Protein AF-A0AAV4CVA5-F1 (afdb_monomer)

Secondary structure (DSSP, 8-state):
--B---HHHHHHHHHHHHHHTTT--HHHHHHHHHHHBS---HHHHHHHHHH-HHHHHHHHHHHHHHHHHHHHTS------------

Structure (mmCIF, N/CA/C/O backbone):
data_AF-A0AAV4CVA5-F1
#
_entry.id   AF-A0AAV4CVA5-F1
#
loop_
_atom_site.group_PDB
_atom_site.id
_atom_site.type_symbol
_atom_site.label_atom_id
_atom_site.label_alt_id
_atom_site.label_comp_id
_atom_site.label_asym_id
_atom_site.label_entity_id
_atom_site.label_seq_id
_atom_site.pdbx_PDB_ins_code
_atom_site.Cartn_x
_atom_site.Cartn_y
_atom_site.Cartn_z
_atom_site.occupancy
_atom_site.B_iso_or_equiv
_atom_site.auth_seq_id
_atom_site.auth_comp_id
_atom_site.auth_asym_id
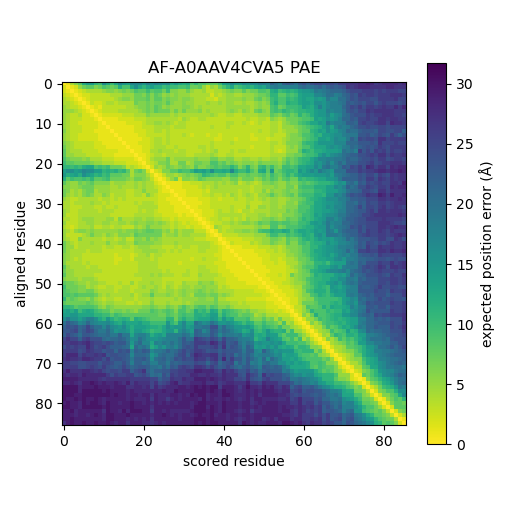_atom_site.auth_atom_id
_atom_site.pdbx_PDB_model_num
ATOM 1 N N . MET A 1 1 ? -8.097 6.252 18.111 1.00 64.19 1 MET A N 1
ATOM 2 C CA . MET A 1 1 ? -9.101 5.250 17.699 1.00 64.19 1 MET A CA 1
ATOM 3 C C . MET A 1 1 ? -8.489 4.377 16.621 1.00 64.19 1 MET A C 1
ATOM 5 O O . MET A 1 1 ? -8.089 4.915 15.598 1.00 64.19 1 MET A O 1
ATOM 9 N N . THR A 1 2 ? -8.379 3.076 16.859 1.00 76.25 2 THR A N 1
ATOM 10 C CA . THR A 1 2 ? -7.967 2.087 15.856 1.00 76.25 2 THR A CA 1
ATOM 11 C C . THR A 1 2 ? -9.207 1.375 15.332 1.00 76.25 2 THR A C 1
ATOM 13 O O . THR A 1 2 ? -10.023 0.895 16.116 1.00 76.25 2 THR A O 1
ATOM 16 N N . TYR A 1 3 ? -9.362 1.337 14.011 1.00 86.06 3 TYR A N 1
ATOM 17 C CA . TYR A 1 3 ? -10.484 0.672 13.357 1.00 86.06 3 TYR A CA 1
ATOM 18 C C . TYR A 1 3 ? -10.080 -0.738 12.919 1.00 86.06 3 TYR A C 1
ATOM 20 O O . TYR A 1 3 ? -8.915 -0.999 12.601 1.00 86.06 3 TYR A O 1
ATOM 28 N N . TYR A 1 4 ? -11.049 -1.649 12.913 1.00 86.94 4 TYR A N 1
ATOM 29 C CA . TYR A 1 4 ? -10.899 -2.981 12.342 1.00 86.94 4 TYR A CA 1
ATOM 30 C C . TYR A 1 4 ? -11.670 -3.021 11.030 1.00 86.94 4 TYR A C 1
ATOM 32 O O . TYR A 1 4 ? -12.870 -2.769 11.019 1.00 86.94 4 TYR A O 1
ATOM 40 N N . ALA A 1 5 ? -10.970 -3.300 9.934 1.00 85.62 5 ALA A N 1
ATOM 41 C CA . ALA A 1 5 ? -11.595 -3.503 8.634 1.00 85.62 5 ALA A CA 1
ATOM 42 C C . ALA A 1 5 ? -12.108 -4.942 8.523 1.00 85.62 5 ALA A C 1
ATOM 44 O O . ALA A 1 5 ? -11.413 -5.881 8.920 1.00 85.62 5 ALA A O 1
ATOM 45 N N . SER A 1 6 ? -13.292 -5.136 7.952 1.00 87.69 6 SER A N 1
ATOM 46 C CA . SER A 1 6 ? -13.717 -6.463 7.504 1.00 87.69 6 SER A CA 1
ATOM 47 C C . SER A 1 6 ? -12.815 -6.985 6.369 1.00 87.69 6 SER A C 1
ATOM 49 O O . SER A 1 6 ? -12.009 -6.249 5.789 1.00 87.69 6 SER A O 1
ATOM 51 N N . ILE A 1 7 ? -12.916 -8.277 6.045 1.00 84.75 7 ILE A N 1
ATOM 52 C CA . ILE A 1 7 ? -12.117 -8.887 4.964 1.00 84.75 7 ILE A CA 1
ATOM 53 C C . ILE A 1 7 ? -12.398 -8.187 3.625 1.00 84.75 7 ILE A C 1
ATOM 55 O O . ILE A 1 7 ? -11.467 -7.915 2.869 1.00 84.75 7 ILE A O 1
ATOM 59 N N . GLU A 1 8 ? -13.658 -7.843 3.367 1.00 84.69 8 GLU A N 1
ATOM 60 C CA . GLU A 1 8 ? -14.079 -7.146 2.149 1.00 84.69 8 GLU A CA 1
ATOM 61 C C . GLU A 1 8 ? -13.572 -5.695 2.134 1.00 84.69 8 GLU A C 1
ATOM 63 O O . GLU A 1 8 ? -12.953 -5.265 1.161 1.00 84.69 8 GLU A O 1
ATOM 68 N N . GLU A 1 9 ? -13.687 -4.968 3.251 1.00 87.06 9 GLU A N 1
ATOM 69 C CA . GLU A 1 9 ? -13.153 -3.601 3.358 1.00 87.06 9 GLU A CA 1
ATOM 70 C C . GLU A 1 9 ? -11.628 -3.537 3.280 1.00 87.06 9 GLU A C 1
ATOM 72 O O . GLU A 1 9 ? -11.075 -2.522 2.860 1.00 87.06 9 GLU A O 1
ATOM 77 N N . THR A 1 10 ? -10.916 -4.600 3.663 1.00 86.44 10 THR A N 1
ATOM 78 C CA . THR A 1 10 ? -9.447 -4.643 3.587 1.00 86.44 10 THR A CA 1
ATOM 79 C C . THR A 1 10 ? -8.963 -4.378 2.159 1.00 86.44 10 THR A C 1
ATOM 81 O O . THR A 1 10 ? -7.919 -3.742 1.961 1.00 86.44 10 THR A O 1
ATOM 84 N N . PHE A 1 11 ? -9.743 -4.812 1.163 1.00 85.75 11 PHE A N 1
ATOM 85 C CA . PHE A 1 11 ? -9.477 -4.538 -0.242 1.00 85.75 11 PHE A CA 1
ATOM 86 C C . PHE A 1 11 ? -9.633 -3.043 -0.560 1.00 85.75 11 PHE A C 1
ATOM 88 O O . PHE A 1 11 ? -8.689 -2.398 -1.027 1.00 85.75 11 PHE A O 1
ATOM 95 N N . ASP A 1 12 ? -10.782 -2.454 -0.239 1.00 88.62 12 ASP A N 1
ATOM 96 C CA . ASP A 1 12 ? -11.071 -1.049 -0.544 1.00 88.62 12 ASP A CA 1
ATOM 97 C C . ASP A 1 12 ? -10.181 -0.067 0.225 1.00 88.62 12 ASP A C 1
ATOM 99 O O . ASP A 1 12 ? -9.710 0.936 -0.323 1.00 88.62 12 ASP A O 1
ATOM 103 N N . VAL A 1 13 ? -9.856 -0.383 1.476 1.00 89.06 13 VAL A N 1
ATOM 104 C CA . VAL A 1 13 ? -8.920 0.386 2.302 1.00 89.06 13 VAL A CA 1
ATOM 105 C C . VAL A 1 13 ? -7.514 0.355 1.694 1.00 89.06 13 VAL A C 1
ATOM 107 O O . VAL A 1 13 ? -6.863 1.393 1.568 1.00 89.06 13 VAL A O 1
ATOM 110 N N . SER A 1 14 ? -7.050 -0.809 1.232 1.00 86.69 14 SER A N 1
ATOM 111 C CA . SER A 1 14 ? -5.743 -0.929 0.570 1.00 86.69 14 SER A CA 1
ATOM 112 C C . SER A 1 14 ? -5.707 -0.188 -0.771 1.00 86.69 14 SER A C 1
ATOM 114 O O . SER A 1 14 ? -4.704 0.452 -1.102 1.00 86.69 14 SER A O 1
ATOM 116 N N . LYS A 1 15 ? -6.806 -0.235 -1.535 1.00 86.38 15 LYS A N 1
ATOM 117 C CA . LYS A 1 15 ? -6.957 0.469 -2.815 1.00 86.38 15 LYS A CA 1
ATOM 118 C C . 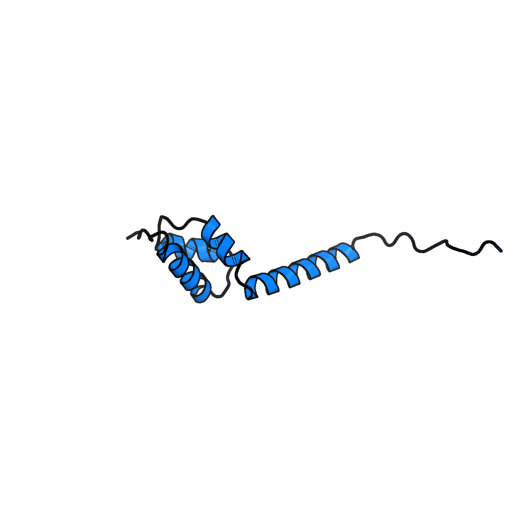LYS A 1 15 ? -6.978 1.986 -2.632 1.00 86.38 15 LYS A C 1
ATOM 120 O O . LYS A 1 15 ? -6.240 2.689 -3.321 1.00 86.38 15 LYS A O 1
ATOM 125 N N . SER A 1 16 ? -7.772 2.492 -1.691 1.00 87.25 16 SER A N 1
ATOM 126 C CA . SER A 1 16 ? -7.852 3.927 -1.392 1.00 87.25 16 SER A CA 1
ATOM 127 C C . SER A 1 16 ? -6.516 4.470 -0.885 1.00 87.25 16 SER A C 1
ATOM 129 O O . SER A 1 16 ? -6.032 5.468 -1.417 1.00 87.25 16 SER A O 1
ATOM 131 N N . ALA A 1 17 ? -5.856 3.764 0.040 1.00 86.19 17 ALA A N 1
ATOM 132 C CA . ALA A 1 17 ? -4.522 4.125 0.514 1.00 86.19 17 ALA A CA 1
ATOM 133 C C . ALA A 1 17 ? -3.483 4.105 -0.615 1.00 86.19 17 ALA A C 1
ATOM 135 O O . ALA A 1 17 ? -2.620 4.978 -0.676 1.00 86.19 17 ALA A O 1
ATOM 136 N N . HIS A 1 18 ? -3.559 3.141 -1.539 1.00 84.25 18 HIS A N 1
ATOM 137 C CA . HIS A 1 18 ? -2.659 3.084 -2.688 1.00 84.25 18 HIS A CA 1
ATOM 138 C C . HIS A 1 18 ? -2.788 4.312 -3.603 1.00 84.25 18 HIS A C 1
ATOM 140 O O . HIS A 1 18 ? -1.761 4.794 -4.093 1.00 84.25 18 HIS A O 1
ATOM 146 N N . ILE A 1 19 ? -4.013 4.794 -3.827 1.00 82.94 19 ILE A N 1
ATOM 147 C CA . ILE A 1 19 ? -4.286 5.986 -4.637 1.00 82.94 19 ILE A CA 1
ATOM 148 C C . ILE A 1 19 ? -3.859 7.248 -3.876 1.00 82.94 19 ILE A C 1
ATOM 150 O O . ILE A 1 19 ? -3.157 8.084 -4.439 1.00 82.94 19 ILE A O 1
ATOM 154 N N . SER A 1 20 ? -4.206 7.365 -2.588 1.00 83.00 20 SER A N 1
ATOM 155 C CA . SER A 1 20 ? -3.960 8.583 -1.802 1.00 83.00 20 SER A CA 1
ATOM 156 C C . SER A 1 20 ? -2.481 8.846 -1.513 1.00 83.00 20 SER A C 1
ATOM 158 O O . SER A 1 20 ? -2.061 9.996 -1.477 1.00 83.00 20 SER A O 1
ATOM 160 N N . THR A 1 21 ? -1.673 7.797 -1.323 1.00 76.94 21 THR A N 1
ATOM 161 C CA . THR A 1 21 ? -0.230 7.926 -1.029 1.00 76.94 21 THR A CA 1
ATOM 162 C C . THR A 1 21 ? 0.645 8.103 -2.267 1.00 76.94 21 THR A C 1
ATOM 164 O O . THR A 1 21 ? 1.870 8.118 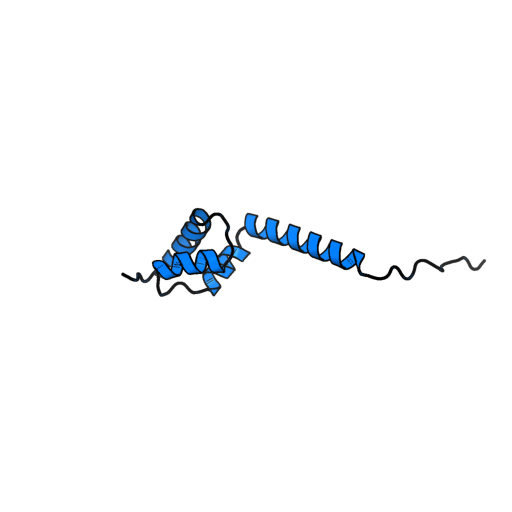-2.139 1.00 76.94 21 THR A O 1
ATOM 167 N N . GLY A 1 22 ? 0.048 8.207 -3.461 1.00 69.75 22 GLY A N 1
ATOM 168 C CA . GLY A 1 22 ? 0.777 8.448 -4.704 1.00 69.75 22 GLY A CA 1
ATOM 169 C C . GLY A 1 22 ? 1.785 7.344 -5.007 1.00 69.75 22 GLY A C 1
ATOM 170 O O . GLY A 1 22 ? 2.985 7.568 -4.922 1.00 69.75 22 GLY A O 1
ATOM 171 N N . ARG A 1 23 ? 1.303 6.123 -5.297 1.00 67.69 23 ARG A N 1
ATOM 172 C CA . ARG A 1 23 ? 2.108 4.954 -5.741 1.00 67.69 23 ARG A CA 1
ATOM 173 C C . ARG A 1 23 ? 3.374 4.650 -4.918 1.00 67.69 23 ARG A C 1
ATOM 175 O O . ARG A 1 23 ? 4.216 3.875 -5.362 1.00 67.69 23 ARG A O 1
ATOM 182 N N . GLY A 1 24 ? 3.479 5.183 -3.703 1.00 69.56 24 GLY A N 1
ATOM 183 C CA . GLY A 1 24 ? 4.666 5.062 -2.869 1.00 69.56 24 GLY A CA 1
ATOM 184 C C . GLY A 1 24 ? 5.028 3.618 -2.518 1.00 69.56 24 GLY A C 1
ATOM 185 O O . GLY A 1 24 ? 4.263 2.664 -2.720 1.00 69.56 24 GLY A O 1
ATOM 186 N N . GLY A 1 25 ? 6.228 3.453 -1.960 1.00 74.81 25 GLY A N 1
ATOM 187 C CA . GLY A 1 25 ? 6.733 2.167 -1.486 1.00 74.81 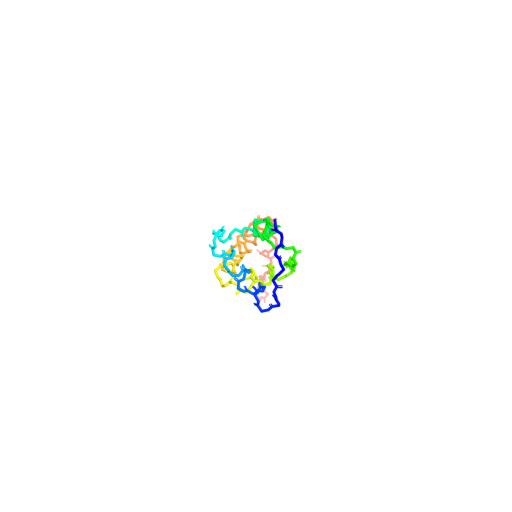25 GLY A CA 1
ATOM 188 C C . GLY A 1 25 ? 5.793 1.468 -0.492 1.00 74.81 25 GLY A C 1
ATOM 189 O O . GLY A 1 25 ? 4.891 2.071 0.088 1.00 74.81 25 GLY A O 1
ATOM 190 N N . ARG A 1 26 ? 6.023 0.165 -0.278 1.00 80.19 26 ARG A N 1
ATOM 191 C CA . ARG A 1 26 ? 5.224 -0.662 0.645 1.00 80.19 26 ARG A CA 1
ATOM 192 C C . ARG A 1 26 ? 5.169 -0.036 2.039 1.00 80.19 26 ARG A C 1
ATOM 194 O O . ARG A 1 26 ? 4.093 0.090 2.611 1.00 80.19 26 ARG A O 1
ATOM 201 N N . ASP A 1 27 ? 6.321 0.397 2.535 1.00 81.19 27 ASP A N 1
ATOM 202 C CA . ASP A 1 27 ? 6.473 0.880 3.906 1.00 81.19 27 ASP A CA 1
ATOM 203 C C . ASP A 1 27 ? 5.750 2.219 4.125 1.00 81.19 27 ASP A C 1
ATOM 205 O O . ASP A 1 27 ? 5.252 2.485 5.217 1.00 81.19 27 ASP A O 1
ATOM 209 N N . HIS A 1 28 ? 5.603 3.026 3.066 1.00 83.94 28 HIS A N 1
ATOM 210 C CA . HIS A 1 28 ? 4.816 4.257 3.109 1.00 83.94 28 HIS A CA 1
ATOM 211 C C . HIS A 1 28 ? 3.318 3.954 3.255 1.00 83.94 28 HIS A C 1
ATOM 213 O O . HIS A 1 28 ? 2.672 4.468 4.165 1.00 83.94 28 HIS A O 1
ATOM 219 N N . LYS A 1 29 ? 2.783 3.039 2.432 1.00 84.31 29 LYS A N 1
ATOM 220 C CA . LYS A 1 29 ? 1.380 2.598 2.534 1.00 84.31 29 LYS A CA 1
ATOM 221 C C . LYS A 1 29 ? 1.086 1.954 3.884 1.00 84.31 29 LYS A C 1
ATOM 223 O O . LYS A 1 29 ? 0.034 2.199 4.462 1.00 84.31 29 LYS A O 1
ATOM 228 N N . LEU A 1 30 ? 2.018 1.144 4.389 1.00 85.12 30 LEU A N 1
ATOM 229 C CA . LEU A 1 30 ? 1.851 0.452 5.661 1.00 85.12 30 LEU A CA 1
ATOM 230 C C . LEU A 1 30 ? 1.786 1.439 6.832 1.00 85.12 30 LEU A C 1
ATOM 232 O O . LEU A 1 30 ? 0.903 1.299 7.669 1.00 85.12 30 LEU A O 1
ATOM 236 N N . LYS A 1 31 ? 2.645 2.469 6.858 1.00 86.69 31 LYS A N 1
ATOM 237 C CA . LYS A 1 31 ? 2.577 3.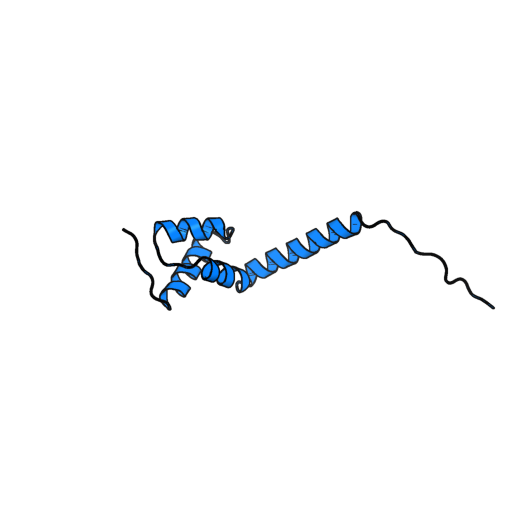529 7.878 1.00 86.69 31 LYS A CA 1
ATOM 238 C C . LYS A 1 31 ? 1.245 4.272 7.855 1.00 86.69 31 LYS A C 1
ATOM 240 O O . LYS A 1 31 ? 0.678 4.509 8.916 1.00 86.69 31 LYS A O 1
ATOM 245 N N . GLU A 1 32 ? 0.733 4.622 6.676 1.00 85.94 32 GLU A N 1
ATOM 246 C CA . GLU A 1 32 ? -0.563 5.306 6.571 1.00 85.94 32 GLU A CA 1
ATOM 247 C C . GLU A 1 32 ? -1.727 4.417 7.012 1.00 85.94 32 GLU A C 1
ATOM 249 O O . GLU A 1 32 ? -2.616 4.864 7.737 1.00 85.94 32 GLU A O 1
ATOM 254 N N . LEU A 1 33 ? -1.695 3.135 6.648 1.00 87.25 33 LEU A N 1
ATOM 255 C CA . LEU A 1 33 ? -2.714 2.173 7.053 1.00 87.25 33 LEU A CA 1
ATOM 256 C C . LEU A 1 33 ? -2.674 1.904 8.559 1.00 87.25 33 LEU A C 1
ATOM 258 O O . LEU A 1 33 ? -3.719 1.941 9.197 1.00 87.25 33 LEU A O 1
ATOM 262 N N . GLN A 1 34 ? -1.489 1.726 9.146 1.00 85.81 34 GLN A N 1
ATOM 263 C CA . GLN A 1 34 ? -1.316 1.450 10.578 1.00 85.81 34 GLN A CA 1
ATOM 264 C C . GLN A 1 34 ? -1.723 2.619 11.485 1.00 85.81 34 GLN A C 1
ATOM 266 O O . GLN A 1 34 ? -2.066 2.397 12.643 1.00 85.81 34 GLN A O 1
ATOM 271 N N . LYS A 1 35 ? -1.747 3.859 10.976 1.00 86.00 35 LYS A N 1
ATOM 272 C CA . LYS A 1 35 ? -2.297 5.007 11.719 1.00 86.00 35 LYS A CA 1
ATOM 273 C C . LYS A 1 35 ? -3.801 4.880 11.968 1.00 86.00 35 LYS A C 1
ATOM 275 O O . LYS A 1 35 ? -4.303 5.451 12.933 1.00 86.00 35 LYS A O 1
ATOM 280 N N . LYS A 1 36 ? -4.522 4.182 11.084 1.00 87.50 36 LYS A N 1
ATOM 281 C CA . LYS A 1 36 ? -5.992 4.154 11.066 1.00 87.50 36 LYS A CA 1
ATOM 282 C C . LYS A 1 36 ? -6.568 2.762 11.338 1.00 87.50 36 LYS A C 1
ATOM 284 O O . LYS A 1 36 ? -7.593 2.656 12.007 1.00 87.50 36 LYS A O 1
ATOM 289 N N . TYR A 1 37 ? -5.891 1.707 10.894 1.00 88.31 37 TYR A N 1
ATOM 290 C CA . TYR A 1 37 ? -6.344 0.323 10.980 1.00 88.31 37 TYR A CA 1
ATOM 291 C C . TYR A 1 37 ? -5.306 -0.575 11.653 1.00 88.31 37 TYR A C 1
ATOM 293 O O . TYR A 1 37 ? -4.131 -0.565 11.292 1.00 88.31 37 TYR A O 1
ATOM 301 N N . SER A 1 38 ? -5.754 -1.396 12.606 1.00 86.00 38 SER A N 1
ATOM 302 C CA . SER A 1 38 ? -4.867 -2.304 13.354 1.00 86.00 38 SER A CA 1
ATOM 303 C C . SER A 1 38 ? -4.684 -3.667 12.684 1.00 86.00 38 SER A C 1
ATOM 305 O O . SER A 1 38 ? -3.725 -4.371 12.988 1.00 86.00 38 SER A O 1
ATOM 307 N N . ASN A 1 39 ? -5.613 -4.072 11.818 1.00 87.94 39 ASN A N 1
ATOM 308 C CA . ASN A 1 39 ? -5.735 -5.449 11.339 1.00 87.94 39 ASN A CA 1
ATOM 309 C C . ASN A 1 39 ? -5.435 -5.630 9.848 1.00 87.94 39 ASN A C 1
ATOM 311 O O . ASN A 1 39 ? -5.705 -6.699 9.309 1.00 87.94 39 ASN A O 1
ATOM 315 N N . ILE A 1 40 ? -4.884 -4.616 9.177 1.00 85.62 40 ILE A N 1
ATOM 316 C CA . ILE A 1 40 ? -4.500 -4.737 7.769 1.00 85.62 40 ILE A CA 1
ATOM 317 C C . ILE A 1 40 ? -3.182 -5.523 7.683 1.00 85.62 40 ILE A C 1
ATOM 319 O O . ILE A 1 40 ? -2.152 -5.044 8.167 1.00 85.62 40 ILE A O 1
ATOM 323 N N . PRO A 1 41 ? -3.166 -6.713 7.058 1.00 85.12 41 PRO A N 1
ATOM 324 C CA . PRO A 1 41 ? -1.953 -7.504 6.956 1.00 85.12 41 PRO A CA 1
ATOM 325 C C . PRO A 1 41 ? -1.021 -6.929 5.885 1.00 85.12 41 PRO A C 1
ATOM 327 O O . PRO A 1 41 ? -1.436 -6.627 4.765 1.00 85.12 41 PRO A O 1
ATOM 330 N N . THR A 1 42 ? 0.280 -6.876 6.180 1.00 85.81 42 THR A N 1
ATOM 331 C CA . THR A 1 42 ? 1.313 -6.418 5.231 1.00 85.81 42 THR A CA 1
ATOM 332 C C . THR A 1 42 ? 1.266 -7.183 3.906 1.00 85.81 42 THR A C 1
ATOM 334 O O . THR A 1 42 ? 1.436 -6.589 2.841 1.00 85.81 42 THR A O 1
ATOM 337 N N . LYS A 1 43 ? 0.954 -8.487 3.954 1.00 85.62 43 LYS A N 1
ATOM 338 C CA . LYS A 1 43 ? 0.805 -9.332 2.761 1.00 85.62 43 LYS A CA 1
ATOM 339 C C . LYS A 1 43 ? -0.298 -8.844 1.820 1.00 85.62 43 LYS A C 1
ATOM 341 O O . LYS A 1 43 ? -0.119 -8.917 0.609 1.00 85.62 43 LYS A O 1
ATOM 346 N N . ALA A 1 44 ? -1.408 -8.314 2.340 1.00 85.25 44 ALA A N 1
ATOM 347 C CA . ALA A 1 44 ? -2.458 -7.757 1.487 1.00 85.25 44 ALA A CA 1
ATOM 348 C C . ALA A 1 44 ? -1.940 -6.532 0.722 1.00 85.25 44 ALA A C 1
ATOM 350 O O . ALA A 1 44 ? -2.108 -6.447 -0.491 1.00 85.25 44 ALA A O 1
ATOM 351 N N . VAL A 1 45 ? -1.218 -5.632 1.396 1.00 86.25 45 VAL A N 1
ATOM 352 C CA . VAL A 1 45 ? -0.623 -4.438 0.766 1.00 86.25 45 VAL A CA 1
ATOM 353 C C . VAL A 1 45 ? 0.399 -4.818 -0.314 1.00 86.25 45 VAL A C 1
ATOM 355 O O . VAL A 1 45 ? 0.461 -4.191 -1.376 1.00 86.25 45 VAL A O 1
ATOM 358 N N . GLU A 1 46 ? 1.199 -5.856 -0.066 1.00 85.75 46 GLU A N 1
ATOM 359 C CA . GLU A 1 46 ? 2.151 -6.395 -1.041 1.00 85.75 46 GLU A CA 1
ATOM 360 C C . GLU A 1 46 ? 1.468 -6.993 -2.267 1.00 85.75 46 GLU A C 1
ATOM 362 O O . GLU A 1 46 ? 1.863 -6.664 -3.388 1.00 85.75 46 GLU A O 1
ATOM 367 N N . LEU A 1 47 ? 0.434 -7.813 -2.059 1.00 87.12 47 LEU A N 1
ATOM 368 C CA . LEU A 1 47 ? -0.378 -8.389 -3.132 1.00 87.12 47 LEU A CA 1
ATOM 369 C C . LEU A 1 47 ? -1.034 -7.292 -3.975 1.00 87.12 47 LEU A C 1
ATOM 371 O O . LEU A 1 47 ? -0.980 -7.319 -5.199 1.00 87.12 47 LEU A O 1
ATOM 375 N N . PHE A 1 48 ? -1.568 -6.249 -3.344 1.00 86.12 48 PHE A N 1
ATOM 376 C CA . PHE A 1 48 ? -2.102 -5.102 -4.074 1.00 86.12 48 PHE A CA 1
ATOM 377 C C . PHE A 1 48 ? -1.062 -4.410 -4.949 1.00 86.12 48 PHE A C 1
ATOM 379 O O . PHE A 1 48 ? -1.333 -4.051 -6.097 1.00 86.12 48 PHE A O 1
ATOM 386 N N . LYS A 1 49 ? 0.149 -4.217 -4.418 1.00 83.06 49 LYS A N 1
ATOM 387 C CA . LYS A 1 49 ? 1.248 -3.624 -5.181 1.00 83.06 49 LYS A CA 1
ATOM 388 C C . LYS A 1 49 ? 1.674 -4.529 -6.339 1.00 83.06 49 LYS A C 1
ATOM 390 O O . LYS A 1 49 ? 2.036 -3.999 -7.386 1.00 83.06 49 LYS A O 1
ATOM 395 N N . SER A 1 50 ? 1.676 -5.851 -6.155 1.00 83.69 50 SER A N 1
ATOM 396 C CA . SER A 1 50 ? 2.049 -6.792 -7.214 1.00 83.69 50 SER A CA 1
ATOM 397 C C . SER A 1 50 ? 0.992 -6.882 -8.307 1.00 83.69 50 SER A C 1
ATOM 399 O O . SER A 1 50 ? 1.375 -7.073 -9.450 1.00 83.69 50 SER A O 1
ATOM 401 N N . LEU A 1 51 ? -0.293 -6.691 -8.000 1.00 85.31 51 LEU A N 1
ATOM 402 C CA . LEU A 1 51 ? -1.390 -6.731 -8.976 1.00 85.31 51 LEU A CA 1
ATOM 403 C C . LEU A 1 51 ? -1.608 -5.404 -9.723 1.00 85.31 51 LEU A C 1
ATOM 405 O O . LEU A 1 51 ? -2.210 -5.389 -10.795 1.00 85.31 51 LEU A O 1
ATOM 409 N N . CYS A 1 52 ? -1.121 -4.279 -9.195 1.00 85.75 52 CYS A N 1
ATOM 410 C CA . CYS A 1 52 ? -1.279 -2.982 -9.850 1.00 85.75 52 CYS A CA 1
ATOM 411 C C . CYS A 1 52 ? -0.419 -2.880 -11.122 1.00 85.75 52 CYS A C 1
ATOM 413 O O . CYS A 1 52 ? 0.808 -2.831 -11.043 1.00 85.75 52 CYS A O 1
ATOM 415 N N . GLN A 1 53 ? -1.064 -2.774 -12.289 1.00 83.50 53 GLN A N 1
ATOM 416 C CA . GLN A 1 53 ? -0.400 -2.743 -13.601 1.00 83.50 53 GLN A CA 1
ATOM 417 C C . GLN A 1 53 ? 0.662 -1.649 -13.730 1.00 83.50 53 GLN A C 1
ATOM 419 O O . GLN A 1 53 ? 1.731 -1.876 -14.282 1.00 83.50 53 GLN A O 1
ATOM 424 N N . GLU A 1 54 ? 0.390 -0.455 -13.221 1.00 80.50 54 GLU A N 1
ATOM 425 C CA . GLU A 1 54 ? 1.338 0.655 -13.308 1.00 80.50 54 GLU A CA 1
ATOM 426 C C . GLU A 1 54 ? 2.551 0.439 -12.384 1.00 80.50 54 GLU A C 1
ATOM 428 O O . GLU A 1 54 ? 3.683 0.615 -12.822 1.00 80.50 54 GLU A O 1
ATOM 433 N N . CYS A 1 55 ? 2.353 -0.092 -11.169 1.00 81.19 55 CYS A N 1
ATOM 434 C CA . CYS A 1 55 ? 3.478 -0.494 -10.315 1.00 81.19 55 CYS A CA 1
ATOM 435 C C . CYS A 1 55 ? 4.249 -1.699 -10.885 1.00 81.19 55 CYS A C 1
ATOM 437 O O . CYS A 1 55 ? 5.443 -1.847 -10.627 1.00 81.19 55 CYS A O 1
ATOM 439 N N . GLN A 1 56 ? 3.590 -2.581 -11.644 1.00 81.38 56 GLN A N 1
ATOM 440 C CA . GLN A 1 56 ? 4.262 -3.653 -12.380 1.00 81.38 56 GLN A CA 1
ATOM 441 C C . GLN A 1 56 ? 5.112 -3.102 -13.528 1.00 81.38 56 GLN A C 1
ATOM 443 O O . GLN A 1 56 ? 6.216 -3.598 -13.737 1.00 81.38 56 GLN A O 1
ATOM 448 N N . LYS A 1 57 ? 4.623 -2.098 -14.267 1.00 78.69 57 LYS A N 1
ATOM 449 C CA . LYS A 1 57 ? 5.380 -1.455 -15.352 1.00 78.69 57 LYS A CA 1
ATOM 450 C C . LYS A 1 57 ? 6.666 -0.825 -14.820 1.00 78.69 57 LYS A C 1
ATOM 452 O O . LYS A 1 57 ? 7.723 -1.155 -15.342 1.00 78.69 57 LYS A O 1
ATOM 457 N N . GLU A 1 58 ? 6.583 -0.051 -13.734 1.00 71.75 58 GLU A N 1
ATOM 458 C CA . GLU A 1 58 ? 7.753 0.548 -13.063 1.00 71.75 58 GLU A CA 1
ATOM 459 C C . GLU A 1 58 ? 8.767 -0.505 -12.586 1.00 71.75 58 GLU A C 1
ATOM 461 O O . GLU A 1 58 ? 9.978 -0.325 -12.713 1.00 71.75 58 GLU A O 1
ATOM 466 N N . ARG A 1 59 ? 8.285 -1.638 -12.053 1.00 68.81 59 ARG A N 1
ATOM 467 C CA . ARG A 1 59 ? 9.159 -2.752 -11.654 1.00 68.81 59 ARG A CA 1
ATOM 468 C C . ARG A 1 59 ? 9.853 -3.393 -12.844 1.00 68.81 59 ARG A C 1
ATOM 470 O O . ARG A 1 59 ? 11.039 -3.673 -12.751 1.00 68.81 59 ARG A O 1
ATOM 477 N N . LYS A 1 60 ? 9.123 -3.647 -13.933 1.00 63.28 60 LYS A N 1
ATOM 478 C CA . LYS A 1 60 ? 9.696 -4.257 -15.137 1.00 63.28 60 LYS A CA 1
ATOM 479 C C . LYS A 1 60 ? 10.783 -3.364 -15.708 1.00 63.28 60 LYS A C 1
ATOM 481 O O . LYS A 1 60 ? 11.855 -3.878 -15.973 1.00 63.28 60 LYS A O 1
ATOM 486 N N . THR A 1 61 ? 10.551 -2.054 -15.812 1.00 60.03 61 THR A N 1
ATOM 487 C CA . THR A 1 61 ? 11.576 -1.096 -16.257 1.00 60.03 61 THR A CA 1
ATOM 488 C C . THR A 1 61 ? 12.809 -1.095 -15.353 1.00 60.03 61 THR A C 1
ATOM 490 O O . THR A 1 61 ? 13.921 -1.148 -15.868 1.00 60.03 61 THR A O 1
ATOM 493 N N . ALA A 1 62 ? 12.631 -1.133 -14.028 1.00 58.47 62 ALA A N 1
ATOM 494 C CA . ALA A 1 62 ? 13.751 -1.205 -13.086 1.00 58.47 62 ALA A CA 1
ATOM 495 C C . ALA A 1 62 ? 14.531 -2.532 -13.172 1.00 58.47 62 ALA A C 1
ATOM 497 O O . ALA A 1 62 ? 15.746 -2.545 -12.987 1.00 58.47 62 ALA A O 1
ATOM 498 N N . ASP A 1 63 ? 13.854 -3.644 -13.470 1.00 58.16 63 ASP A N 1
ATOM 499 C CA . ASP A 1 63 ? 14.487 -4.956 -13.641 1.00 58.16 63 ASP A CA 1
ATOM 500 C C . ASP A 1 63 ? 15.320 -5.013 -14.933 1.00 58.16 63 ASP A C 1
ATOM 502 O O . ASP A 1 63 ? 16.449 -5.505 -14.912 1.00 58.16 63 ASP A O 1
ATOM 506 N N . VAL A 1 64 ? 14.835 -4.411 -16.035 1.00 56.31 64 VAL A N 1
ATOM 507 C CA . VAL A 1 64 ? 15.642 -4.282 -17.266 1.00 56.31 64 VAL A CA 1
ATOM 508 C C . VAL A 1 64 ? 16.837 -3.351 -17.064 1.00 56.31 64 VAL A C 1
ATOM 510 O O . VAL A 1 64 ? 17.926 -3.661 -17.538 1.00 56.31 64 VAL A O 1
ATOM 513 N N . GLU A 1 65 ? 16.683 -2.234 -16.345 1.00 52.44 65 GLU A N 1
ATOM 514 C CA . GLU A 1 65 ? 17.811 -1.346 -16.018 1.00 52.44 65 GLU A CA 1
ATOM 515 C C . GLU A 1 65 ? 18.853 -2.039 -15.128 1.00 52.44 65 GLU A C 1
ATOM 517 O O . GLU A 1 65 ? 20.058 -1.918 -15.370 1.00 52.44 65 GLU A O 1
ATOM 522 N N . GLY A 1 66 ? 18.401 -2.813 -14.135 1.00 50.75 66 GLY A N 1
ATOM 523 C CA . GLY A 1 66 ? 19.263 -3.627 -13.280 1.00 50.75 66 GLY A CA 1
ATOM 524 C C . GLY A 1 66 ? 20.044 -4.682 -14.068 1.00 50.75 66 GLY A C 1
ATOM 525 O O . GLY A 1 66 ? 21.259 -4.802 -13.895 1.00 50.75 66 GLY A O 1
ATOM 526 N N . TRP A 1 67 ? 19.381 -5.385 -14.991 1.00 42.12 67 TRP A N 1
ATOM 527 C CA . TRP A 1 67 ? 20.013 -6.354 -15.894 1.00 42.12 67 TRP A CA 1
ATOM 528 C C . TRP A 1 67 ? 20.991 -5.705 -16.880 1.00 42.12 67 TRP A C 1
ATOM 530 O O . TRP A 1 67 ? 22.105 -6.199 -17.046 1.00 42.12 67 TRP A O 1
ATOM 540 N N . CYS A 1 68 ? 20.637 -4.573 -17.495 1.00 51.06 68 CYS A N 1
ATOM 541 C CA . CYS A 1 68 ? 21.530 -3.839 -18.398 1.00 51.06 68 CYS A CA 1
ATOM 542 C C . CYS A 1 68 ? 22.800 -3.357 -17.685 1.00 51.06 68 CYS A C 1
ATOM 544 O O . CYS A 1 68 ? 23.893 -3.435 -18.250 1.00 51.06 68 CYS A O 1
ATOM 546 N N . ARG A 1 69 ? 22.681 -2.906 -16.428 1.00 45.06 69 ARG A N 1
ATOM 547 C CA . ARG A 1 69 ? 23.840 -2.542 -15.607 1.00 45.06 69 ARG A CA 1
ATOM 548 C C . ARG A 1 69 ? 24.692 -3.774 -15.284 1.00 45.06 69 ARG A C 1
ATOM 550 O O . ARG A 1 69 ? 25.908 -3.684 -15.365 1.00 45.06 69 ARG A O 1
ATOM 557 N N . PHE A 1 70 ? 24.084 -4.930 -15.010 1.00 44.03 70 PHE A N 1
ATOM 558 C CA . PHE A 1 70 ? 24.802 -6.184 -14.747 1.00 44.03 70 PHE A CA 1
ATOM 559 C C . PHE A 1 70 ? 25.545 -6.731 -15.982 1.00 44.03 70 PHE A C 1
ATOM 561 O O . PHE A 1 70 ? 26.677 -7.192 -15.858 1.00 44.03 70 PHE A O 1
ATOM 568 N N . ILE A 1 71 ? 24.974 -6.597 -17.187 1.00 56.22 71 ILE A N 1
ATOM 569 C CA . ILE A 1 71 ? 25.636 -6.979 -18.449 1.00 56.22 71 ILE A CA 1
ATOM 570 C C . ILE A 1 71 ? 26.906 -6.150 -18.700 1.00 56.22 71 ILE A C 1
ATOM 572 O O . ILE A 1 71 ? 27.879 -6.688 -19.223 1.00 56.22 71 ILE A O 1
ATOM 576 N N . GLN A 1 72 ? 26.947 -4.875 -18.293 1.00 57.00 72 GLN A N 1
ATOM 577 C CA . GLN A 1 72 ? 28.165 -4.055 -18.415 1.00 57.00 72 GLN A CA 1
ATOM 578 C C . GLN A 1 72 ? 29.318 -4.535 -17.517 1.00 57.00 72 GLN A C 1
ATOM 580 O O . GLN A 1 72 ? 30.471 -4.243 -17.825 1.00 57.00 72 GLN A O 1
ATOM 585 N N . TYR A 1 73 ? 29.033 -5.281 -16.443 1.00 55.75 73 TYR A N 1
ATOM 586 C CA . TYR A 1 73 ? 30.048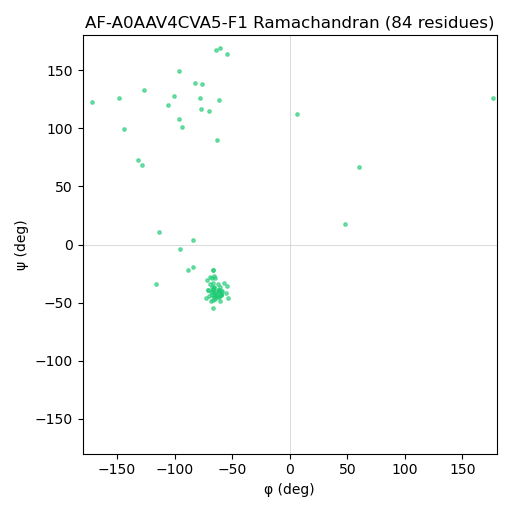 -5.847 -15.545 1.00 55.75 73 TYR A CA 1
ATOM 587 C C . TYR A 1 73 ? 30.431 -7.298 -15.881 1.00 55.75 73 TYR A C 1
ATOM 589 O O . TYR A 1 73 ? 31.335 -7.842 -15.246 1.00 55.75 73 TYR A O 1
ATOM 597 N N . LEU A 1 74 ? 29.792 -7.936 -16.871 1.00 47.81 74 LEU A N 1
ATOM 598 C CA . LEU A 1 74 ? 30.216 -9.253 -17.349 1.00 47.81 74 LEU A CA 1
ATOM 599 C C . LEU A 1 74 ? 31.439 -9.100 -18.270 1.00 47.81 74 LEU A C 1
ATOM 601 O O . LEU A 1 74 ? 31.376 -8.348 -19.248 1.00 47.81 74 LEU A O 1
ATOM 605 N N . PRO A 1 75 ? 32.558 -9.802 -18.009 1.00 48.53 75 PRO A N 1
ATOM 606 C CA . PRO A 1 75 ? 33.704 -9.760 -18.904 1.00 48.53 75 PRO A CA 1
ATOM 607 C C . PRO A 1 75 ? 33.307 -10.306 -20.284 1.00 48.53 75 PRO A C 1
ATOM 609 O O . PRO A 1 75 ? 32.830 -11.434 -20.409 1.00 48.53 75 PRO A O 1
ATOM 612 N N . ARG A 1 76 ? 33.519 -9.500 -21.335 1.00 53.75 76 ARG A N 1
ATOM 613 C CA . ARG A 1 76 ? 33.438 -9.925 -22.743 1.00 53.75 76 ARG A CA 1
ATOM 614 C C . ARG A 1 76 ? 34.511 -10.985 -23.005 1.00 53.75 76 ARG A C 1
ATOM 616 O O . ARG A 1 76 ? 35.622 -10.652 -23.397 1.00 53.75 76 ARG A O 1
ATOM 623 N N . ASN A 1 77 ? 34.191 -12.254 -22.805 1.00 48.03 77 ASN A N 1
ATOM 624 C CA . ASN A 1 77 ? 34.999 -13.356 -23.316 1.00 48.03 77 ASN A CA 1
ATOM 625 C C . ASN A 1 77 ? 34.022 -14.463 -23.728 1.00 48.03 77 ASN A C 1
ATOM 627 O O . ASN A 1 77 ? 33.422 -15.113 -22.884 1.00 48.03 77 ASN A O 1
ATOM 631 N N . SER A 1 78 ? 33.671 -14.630 -24.997 1.00 46.72 78 SER A N 1
ATOM 632 C CA . SER A 1 78 ? 34.552 -15.156 -26.036 1.00 46.72 78 SER A CA 1
ATOM 633 C C . SER A 1 78 ? 33.843 -14.989 -27.388 1.00 46.72 78 SER A C 1
ATOM 635 O O . SER A 1 78 ? 32.722 -15.455 -27.584 1.00 46.72 78 SER A O 1
ATOM 637 N N . ARG A 1 79 ? 34.470 -14.279 -28.327 1.00 52.31 79 ARG A N 1
ATOM 638 C CA . ARG A 1 79 ? 34.026 -14.193 -29.725 1.00 52.31 79 ARG A CA 1
ATOM 639 C C . ARG A 1 79 ? 35.233 -14.453 -30.617 1.00 52.31 79 ARG A C 1
ATOM 641 O O . ARG A 1 79 ? 35.777 -13.512 -31.168 1.00 52.31 79 ARG A O 1
ATOM 648 N N . GLN A 1 80 ? 35.663 -15.710 -30.654 1.00 48.91 80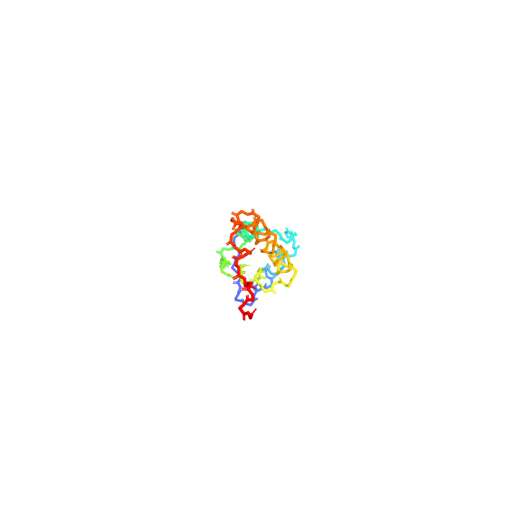 GLN A N 1
ATOM 649 C CA . GLN A 1 80 ? 36.633 -16.354 -31.558 1.00 48.91 80 GLN A CA 1
ATOM 650 C C . GLN A 1 80 ? 36.743 -17.791 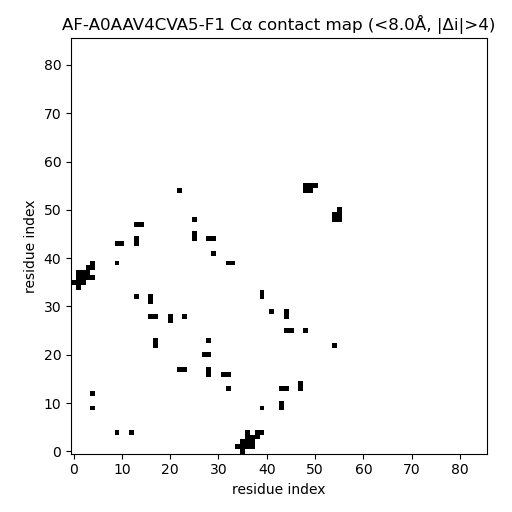-31.000 1.00 48.91 80 GLN A C 1
ATOM 652 O O . GLN A 1 80 ? 36.880 -17.935 -29.792 1.00 48.91 80 GLN A O 1
ATOM 657 N N . GLU A 1 81 ? 36.560 -18.892 -31.727 1.00 47.59 81 GLU A N 1
ATOM 658 C CA . GLU A 1 81 ? 36.891 -19.189 -33.120 1.00 47.59 81 GLU A CA 1
ATOM 659 C C . GLU A 1 81 ? 35.859 -20.181 -33.703 1.00 47.59 81 GLU A C 1
ATOM 661 O O . GLU A 1 81 ? 35.639 -21.256 -33.152 1.00 47.59 81 GLU A O 1
ATOM 666 N N . VAL A 1 82 ? 35.237 -19.839 -34.833 1.00 50.09 82 VAL A N 1
ATOM 667 C CA . VAL A 1 82 ? 34.653 -20.822 -35.764 1.00 50.09 82 VAL A CA 1
ATOM 668 C C . VAL A 1 82 ? 35.200 -20.487 -37.143 1.00 50.09 82 VAL A C 1
ATOM 670 O O . VAL A 1 82 ? 34.498 -19.963 -38.000 1.00 50.09 82 VAL A O 1
ATOM 673 N N . ASN A 1 83 ? 36.503 -20.703 -37.312 1.00 46.50 83 ASN A N 1
ATOM 674 C CA . ASN A 1 83 ? 37.161 -20.535 -38.598 1.00 46.50 83 ASN A CA 1
ATOM 675 C C . ASN A 1 83 ? 37.241 -21.915 -39.260 1.00 46.50 83 ASN A C 1
ATOM 677 O O . ASN A 1 83 ? 37.938 -22.809 -38.785 1.00 46.50 83 ASN A O 1
ATOM 681 N N . GLU A 1 84 ? 36.416 -22.054 -40.293 1.00 45.19 84 GLU A N 1
ATOM 682 C CA . GLU A 1 84 ? 36.502 -22.934 -41.459 1.00 45.19 84 GLU A CA 1
ATOM 683 C C . GLU A 1 84 ? 37.644 -23.965 -41.482 1.00 45.19 84 GLU A C 1
ATOM 685 O O . GLU A 1 84 ? 38.812 -23.641 -41.673 1.00 45.19 84 GLU A O 1
ATOM 690 N N . SER A 1 85 ? 37.269 -25.243 -41.388 1.00 49.78 85 SER A N 1
ATOM 691 C CA . SER A 1 85 ? 38.036 -26.339 -41.982 1.00 49.78 85 SER A CA 1
ATOM 692 C C . SER A 1 85 ? 37.459 -26.630 -43.366 1.00 49.78 85 SER A C 1
ATOM 694 O O . SER A 1 85 ? 36.408 -27.265 -43.465 1.00 49.78 85 SER A O 1
ATOM 696 N N . ASN A 1 86 ? 38.125 -26.145 -4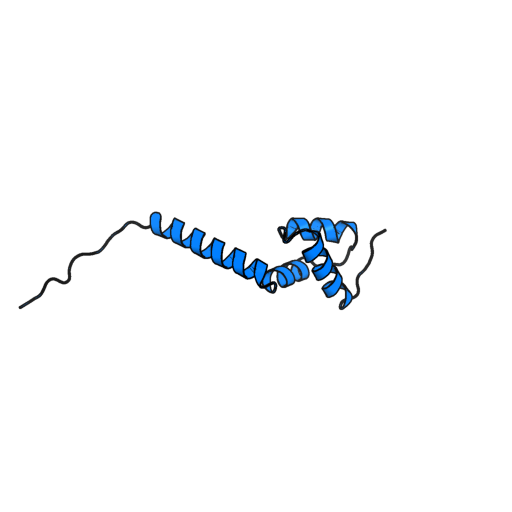4.413 1.00 42.88 86 ASN A N 1
ATOM 697 C CA . ASN A 1 86 ? 38.126 -26.758 -45.742 1.00 42.88 86 ASN A CA 1
ATOM 698 C C . ASN A 1 86 ? 39.440 -26.433 -46.454 1.00 42.88 86 ASN A C 1
ATOM 700 O O . ASN A 1 86 ? 39.785 -25.231 -46.496 1.00 42.88 86 ASN A O 1
#

pLDDT: mean 73.02, std 15.88, range [42.12, 89.06]

Mean predicted aligned error: 12.76 Å

Foldseek 3Di:
DADAADPVVLLVLLVVLCVVQPVDDLVSSVVVCVVHHPPNDSVSNVVVCCPDPVSVVVVVVVVVVVVVVVVVVDDPDDDDDPDDDD

Organism: NCBI:txid259542

Nearest PDB structures (foldseek):
  6rny-assembly1_O  TM=8.484E-01  e=2.314E-01  Human spumaretrovirus

Radius of gyration: 22.27 Å; Cα contacts (8 Å, |Δi|>4): 47; chains: 1; bounding box: 52×35×63 Å

Sequence (86 aa):
MTYYASIEETFDVSKSAHISTGRGGRDHKLKELQKKYSNIPTKAVELFKSLCQECQKERKTADVEGWCRFIQYLPRNSRQEVNESN

Solvent-accessible surface area (backbone atoms only — not comparable to full-atom values): 5356 Å² total; per-residue (Å²): 125,74,41,78,68,52,82,74,46,48,52,55,53,49,51,50,45,46,60,73,60,62,78,55,56,71,69,56,48,47,54,62,44,56,69,46,30,76,70,74,54,69,66,58,54,50,51,53,50,66,68,34,65,68,56,41,51,57,48,52,54,51,50,53,52,51,49,56,58,51,56,73,71,51,81,93,77,83,94,79,85,91,78,80,92,128